Protein AF-A0A224XSD9-F1 (afdb_monomer_lite)

Structure (mmCIF, N/CA/C/O backbone):
data_AF-A0A224XSD9-F1
#
_entry.id   AF-A0A224XSD9-F1
#
loop_
_atom_site.group_PDB
_atom_site.id
_atom_site.type_symbol
_atom_site.label_atom_id
_atom_site.label_alt_id
_atom_site.label_comp_id
_atom_site.label_asym_id
_atom_site.label_entity_id
_atom_site.label_seq_id
_atom_site.pdbx_PDB_ins_code
_atom_site.Cartn_x
_atom_site.Cartn_y
_atom_site.Cartn_z
_atom_site.occupancy
_atom_site.B_iso_or_equiv
_atom_site.auth_seq_id
_atom_site.auth_comp_id
_atom_site.auth_asym_id
_atom_site.auth_atom_id
_atom_site.pdbx_PDB_model_num
ATOM 1 N N . LEU A 1 1 ? 37.427 -5.589 -4.820 1.00 79.06 1 LEU A N 1
ATOM 2 C CA . LEU A 1 1 ? 36.911 -6.414 -5.938 1.00 79.06 1 LEU A CA 1
ATOM 3 C C . LEU A 1 1 ? 35.730 -7.285 -5.504 1.00 79.06 1 LEU A C 1
ATOM 5 O O . LEU A 1 1 ? 34.649 -7.119 -6.045 1.00 79.06 1 LEU A O 1
ATOM 9 N N . THR A 1 2 ? 35.888 -8.133 -4.487 1.00 86.69 2 THR A N 1
ATOM 10 C CA . THR A 1 2 ? 34.833 -9.026 -3.960 1.00 86.69 2 THR A CA 1
ATOM 11 C C . THR A 1 2 ? 33.539 -8.312 -3.550 1.00 86.69 2 THR A C 1
ATOM 13 O O . THR A 1 2 ? 32.458 -8.748 -3.928 1.00 86.69 2 THR A O 1
ATOM 16 N N . PHE A 1 3 ? 33.637 -7.173 -2.859 1.00 86.50 3 PHE A N 1
ATOM 17 C CA . PHE A 1 3 ? 32.471 -6.358 -2.488 1.00 86.50 3 PHE A CA 1
ATOM 18 C C . PHE A 1 3 ? 31.680 -5.855 -3.709 1.00 86.50 3 PHE A C 1
ATOM 20 O O . PHE A 1 3 ? 30.457 -5.902 -3.724 1.00 86.50 3 PHE A O 1
ATOM 27 N N . ILE A 1 4 ? 32.382 -5.436 -4.766 1.00 86.25 4 ILE A N 1
ATOM 28 C CA . ILE A 1 4 ? 31.763 -4.938 -6.002 1.00 86.25 4 ILE A CA 1
ATOM 29 C C . ILE A 1 4 ? 31.018 -6.075 -6.710 1.00 86.25 4 ILE A C 1
ATOM 31 O O . ILE A 1 4 ? 29.876 -5.896 -7.121 1.00 86.25 4 ILE A O 1
ATOM 35 N N . VAL A 1 5 ? 31.631 -7.260 -6.792 1.00 89.44 5 VAL A N 1
ATOM 36 C CA . VAL A 1 5 ? 30.997 -8.457 -7.367 1.00 89.44 5 VAL A CA 1
ATOM 37 C C . VAL A 1 5 ? 29.745 -8.847 -6.576 1.00 89.44 5 VAL A C 1
ATOM 39 O O . VAL A 1 5 ? 28.708 -9.118 -7.176 1.00 89.44 5 VAL A O 1
ATOM 42 N N . PHE A 1 6 ? 29.801 -8.802 -5.242 1.00 87.25 6 PHE A N 1
ATOM 43 C CA . PHE A 1 6 ? 28.643 -9.068 -4.388 1.00 87.25 6 PHE A CA 1
ATOM 44 C C . PHE A 1 6 ? 27.506 -8.062 -4.622 1.00 87.25 6 PHE A C 1
ATOM 46 O O . PHE A 1 6 ? 26.359 -8.468 -4.797 1.00 87.25 6 PHE A O 1
ATOM 53 N N . CYS A 1 7 ? 27.809 -6.761 -4.695 1.00 80.88 7 CYS A N 1
ATOM 54 C CA . CYS A 1 7 ? 26.808 -5.740 -5.005 1.00 80.88 7 CYS A CA 1
ATOM 55 C C . CYS A 1 7 ? 26.169 -5.952 -6.383 1.00 80.88 7 CYS A C 1
ATOM 57 O O . CYS A 1 7 ? 24.955 -5.810 -6.505 1.00 80.88 7 CYS A O 1
ATOM 59 N N . LEU A 1 8 ? 26.954 -6.312 -7.402 1.00 81.94 8 LEU A N 1
ATOM 60 C CA . LEU A 1 8 ? 26.440 -6.568 -8.751 1.00 81.94 8 LEU A CA 1
ATOM 61 C C . LEU A 1 8 ? 25.544 -7.812 -8.803 1.00 81.94 8 LEU A C 1
ATOM 63 O O . LEU A 1 8 ? 24.487 -7.759 -9.425 1.00 81.94 8 LEU A O 1
ATOM 67 N N . LEU A 1 9 ? 25.920 -8.897 -8.118 1.00 83.31 9 LEU A N 1
ATOM 68 C CA . LEU A 1 9 ? 25.098 -10.109 -8.015 1.00 83.31 9 LEU A CA 1
ATOM 69 C C . LEU A 1 9 ? 23.802 -9.863 -7.236 1.00 83.31 9 LEU A C 1
ATOM 71 O O . LEU A 1 9 ? 22.736 -10.333 -7.618 1.00 83.31 9 LEU A O 1
ATOM 75 N N . TRP A 1 10 ? 23.870 -9.089 -6.154 1.00 78.12 10 TRP A N 1
ATOM 76 C CA . TRP A 1 10 ? 22.678 -8.703 -5.405 1.00 78.12 10 TRP A CA 1
ATOM 77 C C . TRP A 1 10 ? 21.728 -7.856 -6.261 1.00 78.12 10 TRP A C 1
ATOM 79 O O . TRP A 1 10 ? 20.516 -8.069 -6.265 1.00 78.12 10 TRP A O 1
ATOM 89 N N . LEU A 1 11 ? 22.280 -6.911 -7.024 1.00 74.38 11 LEU A N 1
ATOM 90 C CA . LEU A 1 11 ? 21.506 -6.042 -7.904 1.00 74.38 11 LEU A CA 1
ATOM 91 C C . LEU A 1 11 ? 20.892 -6.817 -9.080 1.00 74.38 11 LEU A C 1
ATOM 93 O O . LEU A 1 11 ? 19.751 -6.545 -9.446 1.00 74.38 11 LEU A O 1
ATOM 97 N N . SER A 1 12 ? 21.596 -7.809 -9.635 1.00 74.38 12 SER A N 1
ATOM 98 C CA . SER A 1 12 ? 21.053 -8.662 -10.697 1.00 74.38 12 SER A CA 1
ATOM 99 C C . SER A 1 12 ? 19.922 -9.563 -10.196 1.00 74.38 12 SER A C 1
ATOM 101 O O . SER A 1 12 ? 18.905 -9.679 -10.876 1.00 74.38 12 SER A O 1
ATOM 103 N N . LEU A 1 13 ? 20.032 -10.121 -8.987 1.00 73.38 13 LEU A N 1
ATOM 104 C CA . LEU A 1 13 ? 18.954 -10.895 -8.356 1.00 73.38 13 LEU A CA 1
ATOM 105 C C . LEU A 1 13 ? 17.696 -10.049 -8.128 1.00 73.38 13 LEU A C 1
ATOM 107 O O . LEU A 1 13 ? 16.585 -10.501 -8.397 1.00 73.38 13 LEU A O 1
ATOM 111 N N . LEU A 1 14 ? 17.874 -8.803 -7.690 1.00 68.56 14 LEU A N 1
ATOM 112 C CA . LEU A 1 14 ? 16.785 -7.842 -7.530 1.00 68.56 14 LEU A CA 1
ATOM 113 C C . LEU A 1 14 ? 16.088 -7.522 -8.867 1.00 68.56 14 LEU A C 1
ATOM 115 O O . LEU A 1 14 ? 14.863 -7.442 -8.914 1.00 68.56 14 LEU A O 1
ATOM 119 N N . ILE A 1 15 ? 16.850 -7.396 -9.958 1.00 68.31 15 ILE A N 1
ATOM 120 C CA . ILE A 1 15 ? 16.309 -7.169 -11.309 1.00 68.31 15 ILE A CA 1
ATOM 121 C C .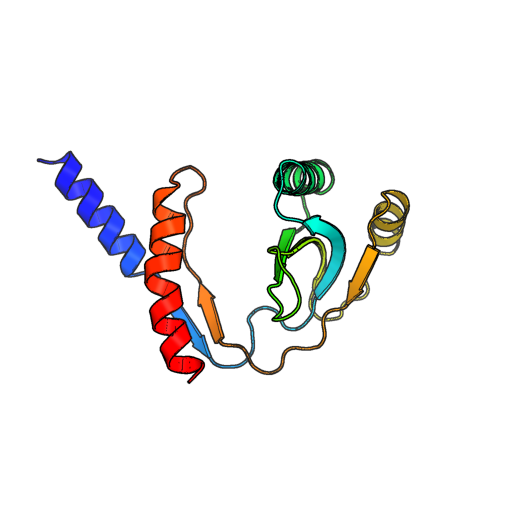 ILE A 1 15 ? 15.584 -8.408 -11.856 1.00 68.31 15 ILE A C 1
ATOM 123 O O . ILE A 1 15 ? 14.646 -8.255 -12.631 1.00 68.31 15 ILE A O 1
ATOM 127 N N . LEU A 1 16 ? 15.995 -9.622 -11.488 1.00 66.12 16 LEU A N 1
ATOM 128 C CA . LEU A 1 16 ? 15.385 -10.859 -11.992 1.00 66.12 16 LEU A CA 1
ATOM 129 C C . LEU A 1 16 ? 14.041 -11.184 -11.326 1.00 66.12 16 LEU A C 1
ATOM 131 O O . LEU A 1 16 ? 13.226 -11.886 -11.917 1.00 66.12 16 LEU A O 1
ATOM 135 N N . TYR A 1 17 ? 13.791 -10.664 -10.123 1.00 67.75 17 TYR A N 1
ATOM 136 C CA . TYR A 1 17 ? 12.601 -10.979 -9.332 1.00 67.75 17 TYR A CA 1
ATOM 137 C C . TYR A 1 17 ? 11.541 -9.871 -9.417 1.00 67.75 17 TYR A C 1
ATOM 139 O O . TYR A 1 17 ? 11.193 -9.238 -8.418 1.00 67.75 17 TYR A O 1
ATOM 147 N N . TYR A 1 18 ? 11.024 -9.608 -10.617 1.00 71.19 18 TYR A N 1
ATOM 148 C CA . TYR A 1 18 ? 9.785 -8.843 -10.769 1.00 71.19 18 TYR A CA 1
ATOM 149 C C . TYR A 1 18 ? 8.844 -9.560 -11.736 1.00 71.19 18 TYR A C 1
ATOM 151 O O . TYR A 1 18 ? 9.255 -10.038 -12.792 1.00 71.19 18 TYR A O 1
ATOM 159 N N . GLU A 1 19 ? 7.564 -9.595 -11.384 1.00 73.56 19 GLU A N 1
ATOM 160 C CA . GLU A 1 19 ? 6.506 -10.172 -12.208 1.00 73.56 19 GLU A CA 1
ATOM 161 C C . GLU A 1 19 ? 5.481 -9.075 -12.505 1.00 73.56 19 GLU A C 1
ATOM 163 O O . GLU A 1 19 ? 5.000 -8.399 -11.589 1.00 73.56 19 GLU A O 1
ATOM 168 N N . ILE A 1 20 ? 5.206 -8.853 -13.794 1.00 78.69 20 ILE A N 1
ATOM 169 C CA . ILE A 1 20 ? 4.130 -7.967 -14.245 1.00 78.69 20 ILE A CA 1
ATOM 170 C C . ILE A 1 20 ? 2.921 -8.845 -14.509 1.00 78.69 20 ILE A C 1
ATOM 172 O O . ILE A 1 20 ? 2.977 -9.739 -15.350 1.00 78.69 20 ILE A O 1
ATOM 176 N N . GLN A 1 21 ? 1.832 -8.554 -13.816 1.00 82.81 21 GLN A N 1
ATOM 177 C CA . GLN A 1 21 ? 0.561 -9.236 -13.989 1.00 82.81 21 GLN A CA 1
ATOM 178 C C . GLN A 1 21 ? -0.465 -8.238 -14.517 1.00 82.81 21 GLN A C 1
ATOM 180 O O . GLN A 1 21 ? -0.574 -7.113 -14.024 1.00 82.81 21 GLN A O 1
ATOM 185 N N . ILE A 1 22 ? -1.198 -8.655 -15.544 1.00 84.75 22 ILE A N 1
ATOM 186 C CA . ILE A 1 22 ? -2.265 -7.883 -16.179 1.00 84.75 22 ILE A CA 1
ATOM 187 C C . ILE A 1 22 ? -3.515 -8.736 -16.095 1.00 84.75 22 ILE A C 1
ATOM 189 O O . ILE A 1 22 ? -3.507 -9.891 -16.522 1.00 84.75 22 ILE A O 1
ATOM 193 N N . GLY A 1 23 ? -4.585 -8.189 -15.534 1.00 85.00 23 GLY A N 1
ATOM 194 C CA . GLY A 1 23 ? -5.801 -8.957 -15.319 1.00 85.00 23 GLY A CA 1
ATOM 195 C C . GLY A 1 23 ? -6.430 -8.640 -13.981 1.00 85.00 23 GLY A C 1
ATOM 196 O O . GLY A 1 23 ? -6.531 -7.477 -13.591 1.00 85.00 23 GLY A O 1
ATOM 197 N N . GLN A 1 24 ? -6.884 -9.684 -13.291 1.00 82.88 24 GLN A N 1
ATOM 198 C CA . GLN A 1 24 ? -7.471 -9.512 -11.972 1.00 82.88 24 GLN A CA 1
ATOM 199 C C . GLN A 1 24 ? -6.400 -9.022 -10.993 1.00 82.88 24 GLN A C 1
ATOM 201 O O . GLN A 1 24 ? -5.337 -9.638 -10.902 1.00 82.88 24 GLN A O 1
ATOM 206 N N . PRO A 1 25 ? -6.660 -7.930 -10.257 1.00 81.75 25 PRO A N 1
ATOM 207 C CA . PRO A 1 25 ? -5.711 -7.446 -9.273 1.00 81.75 25 PRO A CA 1
ATOM 208 C C . PRO A 1 25 ? -5.527 -8.484 -8.157 1.00 81.75 25 PRO A C 1
ATOM 210 O O . PRO A 1 25 ? -6.498 -9.144 -7.774 1.00 81.75 25 PRO A O 1
ATOM 213 N N . PRO A 1 26 ? -4.335 -8.545 -7.536 1.00 75.94 26 PRO A N 1
ATOM 214 C CA . PRO A 1 26 ? -4.119 -9.364 -6.342 1.00 75.94 26 PRO A CA 1
ATOM 215 C C . PRO A 1 26 ? -5.005 -8.923 -5.167 1.00 75.94 26 PRO A C 1
ATOM 217 O O . PRO A 1 26 ? -5.212 -9.676 -4.224 1.00 75.94 26 PRO A O 1
ATOM 220 N N . ILE A 1 27 ? -5.536 -7.696 -5.219 1.00 78.25 27 ILE A N 1
ATOM 221 C CA . ILE A 1 27 ? -6.452 -7.133 -4.233 1.00 78.25 27 ILE A CA 1
ATOM 222 C C . ILE A 1 27 ? -7.679 -6.585 -4.970 1.00 78.25 27 ILE A C 1
ATOM 224 O O . ILE A 1 27 ? -7.585 -5.584 -5.679 1.00 78.25 27 ILE A O 1
ATOM 228 N N . LYS A 1 28 ? -8.840 -7.225 -4.793 1.00 78.12 28 LYS A N 1
ATOM 229 C CA . LYS A 1 28 ? -10.089 -6.848 -5.485 1.00 78.12 28 LYS A CA 1
ATOM 230 C C . LYS A 1 28 ? -10.765 -5.622 -4.876 1.00 78.12 28 LYS A C 1
ATOM 232 O O . LYS A 1 28 ? -11.121 -4.684 -5.586 1.00 78.12 28 LYS A O 1
ATOM 237 N N . GLY A 1 29 ? -10.979 -5.657 -3.562 1.00 83.31 29 GLY A N 1
ATOM 238 C CA . GLY A 1 29 ? -11.695 -4.627 -2.819 1.00 83.31 29 GLY A CA 1
ATOM 239 C C . GLY A 1 29 ? -11.252 -4.601 -1.364 1.00 83.31 29 GLY A C 1
ATOM 240 O O . GLY A 1 29 ? -11.098 -5.650 -0.736 1.00 83.31 29 GLY A O 1
ATOM 241 N N . LEU A 1 30 ? -11.042 -3.395 -0.851 1.00 88.00 30 LEU A N 1
ATOM 242 C CA . LEU A 1 30 ? -10.564 -3.139 0.497 1.00 88.00 30 LEU A CA 1
ATOM 243 C C . LEU A 1 30 ? -11.600 -2.335 1.268 1.00 88.00 30 LEU A C 1
ATOM 245 O O . LEU A 1 30 ? -12.156 -1.355 0.765 1.00 88.00 30 LEU A O 1
ATOM 249 N N . PHE A 1 31 ? -11.809 -2.723 2.519 1.00 90.44 31 PHE A N 1
ATOM 250 C CA . PHE A 1 31 ? -12.448 -1.873 3.507 1.00 90.44 31 PHE A CA 1
ATOM 251 C C . PHE A 1 31 ? -11.348 -1.178 4.305 1.00 90.44 31 PHE A C 1
ATOM 253 O O . PHE A 1 31 ? -10.600 -1.812 5.052 1.00 90.44 31 PHE A O 1
ATOM 260 N N . LEU A 1 32 ? -11.200 0.120 4.076 1.00 91.75 32 LEU A N 1
ATOM 261 C CA . LEU A 1 32 ? -10.104 0.927 4.582 1.00 91.75 32 LEU A CA 1
ATOM 262 C C . LEU A 1 32 ? -10.588 1.852 5.680 1.00 91.75 32 LEU A C 1
ATOM 264 O O . LEU A 1 32 ? -11.662 2.442 5.591 1.00 91.75 32 LEU A O 1
ATOM 268 N N . ALA A 1 33 ? -9.725 2.057 6.660 1.00 92.69 33 ALA A N 1
ATOM 269 C CA . ALA A 1 33 ? -9.833 3.168 7.574 1.00 92.69 33 ALA A CA 1
ATOM 270 C C . ALA A 1 33 ? -8.642 4.091 7.407 1.00 92.69 33 ALA A C 1
ATOM 272 O O . ALA A 1 33 ? -7.499 3.656 7.532 1.00 92.69 33 ALA A O 1
ATOM 273 N N . TYR A 1 34 ? -8.891 5.353 7.098 1.00 91.12 34 TYR A N 1
ATOM 274 C CA . TYR A 1 34 ? -7.866 6.249 6.611 1.00 91.12 34 TYR A CA 1
ATOM 275 C C . TYR A 1 34 ? -7.851 7.586 7.334 1.00 91.12 34 TYR A C 1
ATOM 277 O O . TYR A 1 34 ? -8.855 8.078 7.851 1.00 91.12 34 TYR A O 1
ATOM 285 N N . LYS A 1 35 ? -6.662 8.187 7.320 1.00 89.56 35 LYS A N 1
ATOM 286 C CA . LYS A 1 35 ? -6.451 9.590 7.652 1.00 89.56 35 LYS A CA 1
ATOM 287 C C . LYS A 1 35 ? -5.858 10.297 6.450 1.00 89.56 35 LYS A C 1
ATOM 289 O O . LYS A 1 35 ? -4.799 9.910 5.944 1.00 89.56 35 LYS A O 1
ATOM 294 N N . TYR A 1 36 ? -6.557 11.330 6.004 1.00 85.38 36 TYR A N 1
ATOM 295 C CA . TYR A 1 36 ? -6.117 12.170 4.907 1.00 85.38 36 TYR A CA 1
ATOM 296 C C . TYR A 1 36 ? -4.981 13.103 5.345 1.00 85.38 36 TYR A C 1
ATOM 298 O O . TYR A 1 36 ? -5.014 13.670 6.439 1.00 85.38 36 TYR A O 1
ATOM 306 N N . THR A 1 37 ? -3.961 13.240 4.499 1.00 79.75 37 THR A N 1
ATOM 307 C CA . THR A 1 37 ? -2.767 14.060 4.740 1.00 79.75 37 THR A CA 1
ATOM 308 C C . THR A 1 37 ? -2.219 14.619 3.426 1.00 79.75 37 THR A C 1
ATOM 310 O O . THR A 1 37 ? -2.356 14.005 2.373 1.00 79.75 37 THR A O 1
ATOM 313 N N . TYR A 1 38 ? -1.535 15.757 3.484 1.00 75.00 38 TYR A N 1
ATOM 314 C CA . TYR A 1 38 ? -0.784 16.328 2.361 1.00 75.00 38 TYR A CA 1
ATOM 315 C C . TYR A 1 38 ? 0.720 16.079 2.536 1.00 75.00 38 TYR A C 1
ATOM 317 O O . TYR A 1 38 ? 1.187 15.806 3.649 1.00 75.00 38 TYR A O 1
ATOM 325 N N . PHE A 1 39 ? 1.495 16.156 1.447 1.00 65.06 39 PHE A N 1
ATOM 326 C CA . PHE A 1 39 ? 2.955 16.057 1.523 1.00 65.06 39 PHE A CA 1
ATOM 327 C C . PHE A 1 39 ? 3.523 17.131 2.471 1.00 65.06 39 PHE A C 1
ATOM 329 O O . PHE A 1 39 ? 3.429 18.327 2.211 1.00 65.06 39 PHE A O 1
ATOM 336 N N . GLY A 1 40 ? 4.087 16.695 3.600 1.00 62.22 40 GLY A N 1
ATOM 337 C CA . GLY A 1 40 ? 4.584 17.550 4.681 1.00 62.22 40 GLY A CA 1
ATOM 338 C C . GLY A 1 40 ? 5.095 16.721 5.866 1.00 62.22 40 GLY A C 1
ATOM 339 O O . GLY A 1 40 ? 5.020 15.489 5.845 1.00 62.22 40 GLY A O 1
ATOM 340 N N . ARG A 1 41 ? 5.609 17.370 6.926 1.00 56.44 41 ARG A N 1
ATOM 341 C CA . ARG A 1 41 ? 6.197 16.680 8.105 1.00 56.44 41 ARG A CA 1
ATOM 342 C C . ARG A 1 41 ? 5.250 15.669 8.773 1.00 56.44 41 ARG A C 1
ATOM 344 O O . ARG A 1 41 ? 5.710 14.726 9.408 1.00 56.44 41 ARG A O 1
ATOM 351 N N . THR A 1 42 ? 3.941 15.851 8.637 1.00 60.94 42 THR A N 1
ATOM 352 C CA . THR A 1 42 ? 2.901 15.063 9.311 1.00 60.94 42 THR A CA 1
ATOM 353 C C . THR A 1 42 ? 2.574 13.733 8.627 1.00 60.94 42 THR A C 1
ATOM 355 O O . THR A 1 42 ? 2.088 12.821 9.299 1.00 60.94 42 THR A O 1
ATOM 358 N N . ALA A 1 43 ? 2.870 13.566 7.333 1.00 63.41 43 ALA A N 1
ATOM 359 C CA . ALA A 1 43 ? 2.487 12.366 6.582 1.00 63.41 43 ALA A CA 1
ATOM 360 C C . ALA A 1 43 ? 3.235 11.102 7.052 1.00 63.41 43 ALA A C 1
ATOM 362 O O . ALA A 1 43 ? 2.629 10.046 7.236 1.00 63.41 43 ALA A O 1
ATOM 363 N N . SER A 1 44 ? 4.546 11.208 7.296 1.00 63.88 44 SER A N 1
ATOM 364 C CA . SER A 1 44 ? 5.358 10.095 7.813 1.00 63.88 44 SER A CA 1
ATOM 365 C C . SER A 1 44 ? 5.016 9.755 9.266 1.00 63.88 44 SER A C 1
ATOM 367 O O . SER A 1 44 ? 4.999 8.580 9.639 1.00 63.88 44 SER A O 1
ATOM 369 N N . PHE A 1 45 ? 4.692 10.771 10.071 1.00 65.81 45 PHE A N 1
ATOM 370 C CA . PHE A 1 45 ? 4.277 10.597 11.459 1.00 65.81 45 PHE A CA 1
ATOM 371 C C . PHE A 1 45 ? 2.957 9.826 11.556 1.00 65.81 45 PHE A C 1
ATOM 373 O O . PHE A 1 45 ? 2.867 8.874 12.327 1.00 65.81 45 PHE A O 1
ATOM 380 N N . CYS A 1 46 ? 1.976 10.166 10.713 1.00 76.62 46 CYS A N 1
ATOM 381 C CA . CYS A 1 46 ? 0.695 9.462 10.671 1.00 76.62 46 CYS A CA 1
ATOM 382 C C . CYS A 1 46 ? 0.873 7.980 10.323 1.00 76.62 46 CYS A C 1
ATOM 384 O O . CYS A 1 46 ? 0.322 7.126 11.009 1.00 76.62 46 CYS A O 1
ATOM 386 N N . PHE A 1 47 ? 1.688 7.653 9.315 1.00 81.19 47 PHE A N 1
ATOM 387 C CA . PHE A 1 47 ? 1.919 6.255 8.940 1.00 81.19 47 PHE A CA 1
ATOM 388 C C . PHE A 1 47 ? 2.597 5.455 10.065 1.00 81.19 47 PHE A C 1
ATOM 390 O O . PHE A 1 47 ? 2.175 4.345 10.386 1.00 81.19 47 PHE A O 1
ATOM 397 N N . LYS A 1 48 ? 3.607 6.038 10.725 1.00 83.50 48 LYS A N 1
ATOM 398 C CA . LYS A 1 48 ? 4.282 5.407 11.871 1.00 83.50 48 LYS A CA 1
ATOM 399 C C . LYS A 1 48 ? 3.335 5.216 13.061 1.00 83.50 48 LYS A C 1
ATOM 401 O O . LYS A 1 48 ? 3.411 4.197 13.743 1.00 83.50 48 LYS A O 1
ATOM 406 N N . GLN A 1 49 ? 2.450 6.179 13.307 1.00 85.69 49 GLN A N 1
ATOM 407 C CA . GLN A 1 49 ? 1.448 6.096 14.367 1.00 85.69 49 GLN A CA 1
ATOM 408 C C . GLN A 1 49 ? 0.425 4.991 14.088 1.00 85.69 49 GLN A C 1
ATOM 410 O O . GLN A 1 49 ? 0.125 4.212 14.987 1.00 85.69 49 GLN A O 1
ATOM 415 N N . LEU A 1 50 ? -0.051 4.869 12.845 1.00 87.19 50 LEU A N 1
ATOM 416 C CA . LEU A 1 50 ? -0.934 3.771 12.444 1.00 87.19 50 LEU A CA 1
ATOM 417 C C . LEU A 1 50 ? -0.255 2.412 12.620 1.00 87.19 50 LEU A C 1
ATOM 419 O O . LEU A 1 50 ? -0.859 1.517 13.196 1.00 87.19 50 LEU A O 1
ATOM 423 N N . TYR A 1 51 ? 1.013 2.282 12.223 1.00 86.94 51 TYR A N 1
ATOM 424 C CA . TYR A 1 51 ? 1.781 1.052 12.438 1.00 86.94 51 TYR A CA 1
ATOM 425 C C . TYR A 1 51 ? 1.901 0.680 13.920 1.00 86.94 51 TYR A C 1
ATOM 427 O O . TYR A 1 51 ? 1.767 -0.484 14.282 1.00 86.94 51 TYR A O 1
ATOM 435 N N . LYS A 1 52 ? 2.122 1.669 14.795 1.00 87.56 52 LYS A N 1
ATOM 436 C CA . LYS A 1 52 ? 2.198 1.440 16.243 1.00 87.56 52 LYS A CA 1
ATOM 437 C C . LYS A 1 52 ? 0.846 1.034 16.839 1.00 87.56 52 LYS A C 1
ATOM 439 O O . LYS A 1 52 ? 0.812 0.181 17.718 1.00 87.56 52 LYS A O 1
ATOM 444 N N . ASN A 1 53 ? -0.238 1.656 16.385 1.00 87.38 53 ASN A N 1
ATOM 445 C CA . ASN A 1 53 ? -1.577 1.423 16.925 1.00 87.38 53 ASN A CA 1
ATOM 446 C C . ASN A 1 53 ? -2.210 0.131 16.388 1.00 87.38 53 ASN A C 1
ATOM 448 O O . ASN A 1 53 ? -3.001 -0.493 17.086 1.00 87.38 53 ASN A O 1
ATOM 452 N N . TYR A 1 54 ? -1.847 -0.275 15.169 1.00 88.12 54 TYR A N 1
ATOM 453 C CA . TYR A 1 54 ? -2.433 -1.412 14.462 1.00 88.12 54 TYR A CA 1
ATOM 454 C C . TYR A 1 54 ? -1.345 -2.351 13.900 1.00 88.12 54 TYR A C 1
ATOM 456 O O . TYR A 1 54 ? -1.275 -2.555 12.688 1.00 88.12 54 TYR A O 1
ATOM 464 N N . PRO A 1 55 ? -0.484 -2.944 14.753 1.00 86.31 55 PRO A N 1
ATOM 465 C CA . PRO A 1 55 ? 0.690 -3.707 14.308 1.00 86.31 55 PRO A CA 1
ATOM 466 C C . PRO A 1 55 ? 0.344 -4.993 13.546 1.00 86.31 55 PRO A C 1
ATOM 468 O O . PRO A 1 55 ? 1.125 -5.446 12.717 1.00 86.31 55 PRO A O 1
ATOM 471 N N . ASN A 1 56 ? -0.834 -5.566 13.804 1.00 87.12 56 ASN A N 1
ATOM 472 C CA . ASN A 1 56 ? -1.296 -6.804 13.171 1.00 87.12 56 ASN A CA 1
ATOM 473 C C . ASN A 1 56 ? -2.103 -6.556 11.887 1.00 87.12 56 ASN A C 1
ATOM 475 O O . ASN A 1 56 ? -2.581 -7.503 11.268 1.00 87.12 56 ASN A O 1
ATOM 479 N N . CYS A 1 57 ? -2.305 -5.294 11.505 1.00 86.19 57 CYS A N 1
ATOM 480 C CA . CYS A 1 57 ? -3.113 -4.930 10.347 1.00 86.19 57 CYS A CA 1
ATOM 481 C C . CYS A 1 57 ? -2.221 -4.583 9.157 1.00 86.19 57 CYS A C 1
ATOM 483 O O . CYS A 1 57 ? -1.154 -3.982 9.304 1.00 86.19 57 CYS A O 1
ATOM 485 N N . LYS A 1 58 ? -2.691 -4.899 7.948 1.00 88.81 58 LYS A N 1
ATOM 486 C CA . LYS A 1 58 ? -2.036 -4.419 6.730 1.00 88.81 58 LYS A CA 1
ATOM 487 C C . LYS A 1 58 ? -2.236 -2.907 6.619 1.00 88.81 58 LYS A C 1
ATOM 489 O O . LYS A 1 58 ? -3.321 -2.390 6.888 1.00 88.81 58 LYS A O 1
ATOM 494 N N . LEU A 1 59 ? -1.190 -2.202 6.201 1.00 89.50 59 LEU A N 1
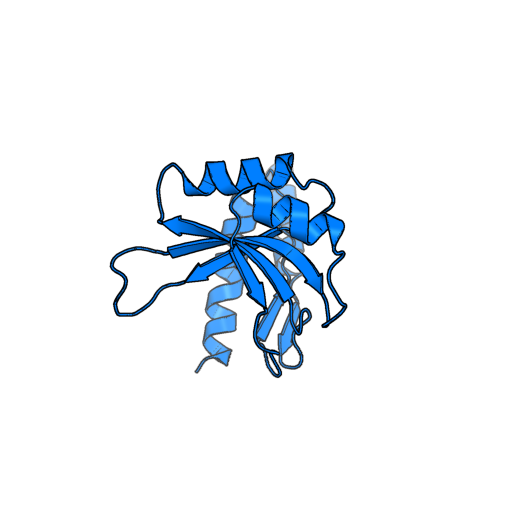ATOM 495 C CA . LEU A 1 59 ? -1.234 -0.762 5.962 1.00 89.50 59 LEU A CA 1
ATOM 496 C C . LEU A 1 59 ? -1.130 -0.473 4.473 1.00 89.50 59 LEU A C 1
ATOM 498 O O . LEU A 1 59 ? -0.302 -1.055 3.772 1.00 89.50 59 LEU A O 1
ATOM 502 N N . VAL A 1 60 ? -1.931 0.479 4.009 1.00 88.94 60 VAL A N 1
ATOM 503 C CA . VAL A 1 60 ? -1.946 0.925 2.616 1.00 88.94 60 VAL A CA 1
ATOM 504 C C . VAL A 1 60 ? -1.760 2.432 2.588 1.00 88.94 60 VAL A C 1
ATOM 506 O O . VAL A 1 60 ? -2.383 3.168 3.349 1.00 88.94 60 VAL A O 1
ATOM 509 N N . LYS A 1 61 ? -0.894 2.909 1.698 1.00 88.19 61 LYS A N 1
ATOM 510 C CA . LYS A 1 61 ? -0.738 4.336 1.428 1.00 88.19 61 LYS A CA 1
ATOM 511 C C . LYS A 1 61 ? -1.270 4.619 0.033 1.00 88.19 61 LYS A C 1
ATOM 513 O O . LYS A 1 61 ? -0.670 4.191 -0.948 1.00 88.19 61 LYS A O 1
ATOM 518 N N . LEU A 1 62 ? -2.388 5.331 -0.040 1.00 86.75 62 LEU A N 1
ATOM 519 C CA . LEU A 1 62 ? -2.945 5.791 -1.305 1.00 86.75 62 LEU A CA 1
ATOM 520 C C . LEU A 1 62 ? -2.321 7.142 -1.632 1.00 86.75 62 LEU A C 1
ATOM 522 O O . LEU A 1 62 ? -2.365 8.054 -0.808 1.00 86.75 62 LEU A O 1
ATOM 526 N N . CYS A 1 63 ? -1.718 7.244 -2.809 1.00 83.50 63 CYS A N 1
ATOM 527 C CA . CYS A 1 63 ? -1.130 8.471 -3.329 1.00 83.50 63 CYS A CA 1
ATOM 528 C C . CYS A 1 63 ? -2.030 8.965 -4.460 1.00 83.50 63 CYS A C 1
ATOM 530 O O . CYS A 1 63 ? -2.280 8.209 -5.398 1.00 83.50 63 CYS A O 1
ATOM 532 N N . TYR A 1 64 ? -2.499 10.205 -4.379 1.00 79.38 64 TYR A N 1
ATOM 533 C CA . TYR A 1 64 ? -3.326 10.808 -5.416 1.00 79.38 64 TYR A CA 1
ATOM 534 C C . TYR A 1 64 ? -2.690 12.108 -5.906 1.00 79.38 64 TYR A C 1
ATOM 536 O O . TYR A 1 64 ? -2.262 12.952 -5.117 1.00 79.38 64 TYR A O 1
ATOM 544 N N . CYS A 1 65 ? -2.627 12.239 -7.229 1.00 75.81 65 CYS A N 1
ATOM 545 C CA . CYS A 1 65 ? -2.244 13.457 -7.925 1.00 75.81 65 CYS A CA 1
ATOM 546 C C . CYS A 1 65 ? -3.359 13.761 -8.925 1.00 75.81 65 CYS A C 1
ATOM 548 O O . CYS A 1 65 ? -3.597 12.967 -9.836 1.00 75.81 65 CYS A O 1
ATOM 550 N N . GLY A 1 66 ? -4.049 14.885 -8.754 1.00 73.44 66 GLY A N 1
ATOM 551 C CA . GLY A 1 66 ? -5.068 15.353 -9.688 1.00 73.44 66 GLY A CA 1
ATOM 552 C C . GLY A 1 66 ? -4.587 16.569 -10.484 1.00 73.44 66 GLY A C 1
ATOM 553 O O . GLY A 1 66 ? -3.740 17.320 -10.006 1.00 73.44 66 GLY A O 1
ATOM 554 N N . PRO A 1 67 ? -5.178 16.855 -11.658 1.00 71.00 67 PRO A N 1
ATOM 555 C CA . PRO A 1 67 ? -4.854 18.061 -12.429 1.00 71.00 67 PRO A CA 1
ATOM 556 C C . PRO A 1 67 ? -5.176 19.362 -11.671 1.00 71.00 67 PRO A C 1
ATOM 558 O O . PRO A 1 67 ? -4.667 20.422 -12.013 1.00 71.00 67 PRO A O 1
ATOM 561 N N . LYS A 1 68 ? -6.028 19.281 -10.639 1.00 73.81 68 LYS A N 1
ATOM 562 C CA . LYS A 1 68 ? -6.427 20.404 -9.780 1.00 73.81 68 LYS A CA 1
ATOM 563 C C . LYS A 1 68 ? -5.638 20.495 -8.468 1.00 73.81 68 LYS A C 1
ATOM 565 O O . LYS A 1 68 ? -5.793 21.483 -7.759 1.00 73.81 68 LYS A O 1
ATOM 570 N N . SER A 1 69 ? -4.836 19.489 -8.113 1.00 67.69 69 SER A N 1
ATOM 571 C CA . SER A 1 69 ? -4.076 19.496 -6.859 1.00 67.69 69 SER A CA 1
ATOM 572 C C . SER A 1 69 ? -2.691 20.095 -7.098 1.00 67.69 69 SER A C 1
ATOM 574 O O . SER A 1 69 ? -1.896 19.534 -7.850 1.00 67.69 69 SER A O 1
ATOM 576 N N . SER A 1 70 ? -2.369 21.200 -6.424 1.00 72.06 70 SER A N 1
ATOM 577 C CA . SER A 1 70 ? -1.024 21.799 -6.434 1.00 72.06 70 SER A CA 1
ATOM 578 C C . SER A 1 70 ? 0.010 20.983 -5.647 1.00 72.06 70 SER A C 1
ATOM 580 O O . SER A 1 70 ? 1.207 21.268 -5.705 1.00 72.06 70 SER A O 1
ATOM 582 N N . HIS A 1 71 ? -0.439 19.980 -4.888 1.00 73.75 71 HIS A N 1
ATOM 583 C CA . HIS A 1 71 ? 0.379 19.166 -3.996 1.00 73.75 71 HIS A CA 1
ATOM 584 C C . HIS A 1 71 ? 0.021 17.689 -4.139 1.00 73.75 71 HIS A C 1
ATOM 586 O O . HIS A 1 71 ? -1.096 17.351 -4.518 1.00 73.75 71 HIS A O 1
ATOM 592 N N . ILE A 1 72 ? 0.970 16.810 -3.809 1.00 78.62 72 ILE A N 1
ATOM 593 C CA . ILE A 1 72 ? 0.707 15.372 -3.755 1.00 78.62 72 ILE A CA 1
ATOM 594 C C . ILE A 1 72 ? -0.072 15.067 -2.476 1.00 78.62 72 ILE A C 1
ATOM 596 O O . ILE A 1 72 ? 0.363 15.404 -1.365 1.00 78.62 72 ILE A O 1
ATOM 600 N N . GLU A 1 73 ? -1.213 14.416 -2.645 1.00 82.69 73 GLU A N 1
ATOM 601 C CA . GLU A 1 73 ? -2.147 14.084 -1.580 1.00 82.69 73 GLU A CA 1
ATOM 602 C C . GLU A 1 73 ? -2.007 12.609 -1.200 1.00 82.69 73 GLU A C 1
ATOM 604 O O . GLU A 1 73 ? -1.731 11.747 -2.044 1.00 82.69 73 GLU A O 1
ATOM 609 N N . TYR A 1 74 ? -2.176 12.304 0.087 1.00 85.19 74 TYR A N 1
ATOM 610 C CA . TYR A 1 74 ? -2.039 10.943 0.592 1.00 85.19 74 TYR A CA 1
ATOM 611 C C . TYR A 1 74 ? -3.123 10.582 1.595 1.00 85.19 74 TYR A C 1
ATOM 613 O O . TYR A 1 74 ? -3.385 11.317 2.547 1.00 85.19 74 TYR A O 1
ATOM 621 N N . ALA A 1 75 ? -3.644 9.367 1.473 1.00 88.19 75 ALA A N 1
ATOM 622 C CA . ALA A 1 75 ? -4.409 8.726 2.530 1.00 88.19 75 ALA A CA 1
ATOM 623 C C . ALA A 1 75 ? -3.580 7.585 3.129 1.00 88.19 75 ALA A C 1
ATOM 625 O O . ALA A 1 75 ? -3.230 6.620 2.443 1.00 88.19 75 ALA A O 1
ATOM 626 N N . ASN A 1 76 ? -3.247 7.702 4.417 1.00 90.19 76 ASN A N 1
ATOM 627 C CA . ASN A 1 76 ? -2.632 6.605 5.162 1.00 90.19 76 ASN A CA 1
ATOM 628 C C . ASN A 1 76 ? -3.755 5.747 5.735 1.00 90.19 76 ASN A C 1
ATOM 630 O O . ASN A 1 76 ? -4.588 6.260 6.484 1.00 90.19 76 ASN A O 1
ATOM 634 N N . CYS A 1 77 ? -3.780 4.475 5.357 1.00 90.81 77 CYS A N 1
ATOM 635 C CA . CYS A 1 77 ? -4.908 3.587 5.575 1.00 90.81 77 CYS A CA 1
ATOM 636 C C . CYS A 1 77 ? -4.490 2.342 6.356 1.00 90.81 77 CYS A C 1
ATOM 638 O O . CYS A 1 77 ? -3.424 1.773 6.119 1.00 90.81 77 CYS A O 1
ATOM 640 N N . VAL A 1 78 ? -5.376 1.892 7.235 1.00 91.75 78 VAL A N 1
ATOM 641 C CA . VAL A 1 78 ? -5.383 0.560 7.835 1.00 91.75 78 VAL A CA 1
ATOM 642 C C . VAL A 1 78 ? -6.404 -0.272 7.070 1.00 91.75 78 VAL A C 1
ATOM 644 O O . VAL A 1 78 ? -7.530 0.179 6.843 1.00 91.75 78 VAL A O 1
ATOM 647 N N . VAL A 1 79 ? -6.016 -1.470 6.648 1.00 90.75 79 VAL A N 1
ATOM 648 C CA . VAL A 1 79 ? -6.942 -2.433 6.049 1.00 90.75 79 VAL A CA 1
ATOM 649 C C . VAL A 1 79 ? -7.723 -3.093 7.174 1.00 90.75 79 VAL A C 1
ATOM 651 O O . VAL A 1 79 ? -7.142 -3.766 8.023 1.00 90.75 79 VAL A O 1
ATOM 654 N N . VAL A 1 80 ? -9.032 -2.872 7.183 1.00 89.31 80 VAL A N 1
ATOM 655 C CA . VAL A 1 80 ? -9.959 -3.452 8.162 1.00 89.31 80 VAL A CA 1
ATOM 656 C C . VAL A 1 80 ? -10.474 -4.802 7.670 1.00 89.31 80 VAL A C 1
ATOM 658 O O . VAL A 1 80 ? -10.674 -5.718 8.458 1.00 89.31 80 VAL A O 1
ATOM 661 N N . SER A 1 81 ? -10.694 -4.927 6.360 1.00 87.19 81 SER A N 1
ATOM 662 C CA . SER A 1 81 ? -11.157 -6.162 5.733 1.00 87.19 81 SER A CA 1
ATOM 663 C C . SER A 1 81 ? -10.764 -6.209 4.255 1.00 87.19 81 SER A C 1
ATOM 665 O O . SER A 1 81 ? -10.700 -5.172 3.584 1.00 87.19 81 SER A O 1
ATOM 667 N N . GLU A 1 82 ? -10.517 -7.416 3.753 1.00 85.12 82 GLU A N 1
ATOM 668 C CA . GLU A 1 82 ? -10.259 -7.714 2.344 1.00 85.12 82 GLU A CA 1
ATOM 669 C C . GLU A 1 82 ? -11.434 -8.518 1.757 1.00 85.12 82 GLU A C 1
ATOM 671 O O . GLU A 1 82 ? -12.188 -9.173 2.473 1.00 85.12 82 GLU A O 1
ATOM 676 N N . GLU A 1 83 ? -11.613 -8.448 0.438 1.00 72.44 83 GLU A N 1
ATOM 677 C CA . GLU A 1 83 ? -12.497 -9.352 -0.324 1.00 72.44 83 GLU A CA 1
ATOM 678 C C . GLU A 1 83 ? -13.997 -9.290 0.012 1.00 72.44 83 GLU A C 1
ATOM 680 O O . GLU A 1 83 ? -14.753 -10.218 -0.261 1.00 72.44 83 GLU A O 1
ATOM 685 N N . GLY A 1 84 ? -14.474 -8.166 0.549 1.00 62.69 84 GLY A N 1
ATOM 686 C CA . GLY A 1 84 ? -15.903 -7.986 0.827 1.00 62.69 84 GLY A CA 1
ATOM 687 C C . GLY A 1 84 ? -16.399 -8.736 2.064 1.00 62.69 84 GLY A C 1
ATOM 688 O O . GLY A 1 84 ? -17.604 -8.730 2.316 1.00 62.69 84 GLY A O 1
ATOM 689 N N . LEU A 1 85 ? -15.489 -9.311 2.856 1.00 69.69 85 LEU A N 1
ATOM 690 C CA . LEU A 1 85 ? -15.791 -9.797 4.197 1.00 69.69 85 LEU A CA 1
ATOM 691 C C . LEU A 1 85 ? -16.272 -8.634 5.074 1.00 69.69 85 LEU A C 1
ATOM 693 O O . LEU A 1 85 ? -15.760 -7.511 4.994 1.00 69.69 85 LEU A O 1
ATOM 697 N N . ILE A 1 86 ? -17.269 -8.905 5.914 1.00 72.50 86 ILE A N 1
ATOM 698 C CA . ILE A 1 86 ? -17.792 -7.922 6.864 1.00 72.50 86 ILE A CA 1
ATOM 699 C C . ILE A 1 86 ? -16.670 -7.605 7.867 1.00 72.50 86 ILE A C 1
ATOM 701 O O . ILE A 1 86 ? -16.115 -8.537 8.451 1.00 72.50 86 ILE A O 1
ATOM 705 N N . PRO A 1 87 ? -16.296 -6.325 8.043 1.00 79.19 87 PRO A N 1
ATOM 706 C CA . PRO A 1 87 ? -15.260 -5.945 8.994 1.00 79.19 87 PRO A CA 1
ATOM 707 C C . PRO A 1 87 ? -15.675 -6.316 10.421 1.00 79.19 87 PRO A C 1
ATOM 709 O O . PRO A 1 87 ? -16.852 -6.216 10.770 1.00 79.19 87 PRO A O 1
ATOM 712 N N . ASP A 1 88 ? -14.707 -6.702 11.255 1.00 83.75 88 ASP A N 1
ATOM 713 C CA . ASP A 1 88 ? -14.952 -6.910 12.684 1.00 83.75 88 ASP A CA 1
ATOM 714 C C . ASP A 1 88 ? -15.497 -5.613 13.302 1.00 83.75 88 ASP A C 1
ATOM 716 O O . ASP A 1 88 ? -14.860 -4.557 13.242 1.00 83.75 88 ASP A O 1
ATOM 720 N N . VAL A 1 89 ? -16.690 -5.701 13.894 1.00 84.56 89 VAL A N 1
ATOM 721 C CA . VAL A 1 89 ? -17.414 -4.568 14.481 1.00 84.56 89 VAL A CA 1
ATOM 722 C C . VAL A 1 89 ? -16.566 -3.874 15.543 1.00 84.56 89 VAL A C 1
ATOM 724 O O . VAL A 1 89 ? -16.503 -2.647 15.569 1.00 84.56 89 VAL A O 1
ATOM 727 N N . ARG A 1 90 ? -15.827 -4.637 16.358 1.00 85.31 90 ARG A N 1
ATOM 728 C CA . ARG A 1 90 ? -14.971 -4.068 17.412 1.00 85.31 90 ARG A CA 1
ATOM 729 C C . ARG A 1 90 ? -13.807 -3.278 16.827 1.00 85.31 90 ARG A C 1
ATOM 731 O O . ARG A 1 90 ? -13.457 -2.209 17.322 1.00 85.31 90 ARG A O 1
ATOM 738 N N . MET A 1 91 ? -13.204 -3.797 15.759 1.00 84.88 91 MET A N 1
ATOM 739 C CA . MET A 1 91 ? -12.135 -3.096 15.053 1.00 84.88 91 MET A CA 1
ATOM 740 C C . MET A 1 91 ? -12.665 -1.808 14.420 1.00 84.88 91 MET A C 1
ATOM 742 O O . MET A 1 91 ? -12.013 -0.769 14.516 1.00 84.88 91 MET A O 1
ATOM 746 N N . LEU A 1 92 ? -13.854 -1.864 13.820 1.00 86.56 92 LEU A N 1
ATOM 747 C CA . LEU A 1 92 ? -14.499 -0.712 13.205 1.00 86.56 92 LEU A CA 1
ATOM 748 C C . LEU A 1 92 ? -14.806 0.392 14.227 1.00 86.56 92 LEU A C 1
ATOM 750 O O . LEU A 1 92 ? -14.496 1.557 13.977 1.00 86.56 92 LEU A O 1
ATOM 754 N N . GLU A 1 93 ? -15.350 0.032 15.389 1.00 88.12 93 GLU A N 1
ATOM 755 C CA . GLU A 1 93 ? -15.620 0.969 16.484 1.00 88.12 93 GLU A CA 1
ATOM 756 C C . GLU A 1 93 ? -14.337 1.635 16.994 1.00 88.12 93 GLU A C 1
ATOM 758 O O . GLU A 1 93 ? -14.273 2.864 17.064 1.00 88.12 93 GLU A O 1
ATOM 763 N N . ASN A 1 94 ? -13.287 0.853 17.268 1.00 88.31 94 ASN A N 1
ATOM 764 C CA . ASN A 1 94 ? -11.993 1.373 17.730 1.00 88.31 94 ASN A CA 1
ATOM 765 C C . ASN A 1 94 ? -11.389 2.373 16.737 1.00 88.31 94 ASN A C 1
ATOM 767 O O . ASN A 1 94 ? -10.874 3.434 17.101 1.00 88.31 94 ASN A O 1
ATOM 771 N N . VAL A 1 95 ? -11.471 2.034 15.455 1.00 88.06 95 VAL A N 1
ATOM 772 C CA . VAL A 1 95 ? -10.982 2.862 14.361 1.00 88.06 95 VAL A CA 1
ATOM 773 C C . VAL A 1 95 ? -11.747 4.186 14.284 1.00 88.06 95 VAL A C 1
ATOM 775 O O . VAL A 1 95 ? -11.117 5.245 14.209 1.00 88.06 95 VAL A O 1
ATOM 778 N N . LEU A 1 96 ? -13.080 4.151 14.349 1.00 88.12 96 LEU A N 1
ATOM 779 C CA . LEU A 1 96 ? -13.918 5.352 14.319 1.00 88.12 96 LEU A CA 1
ATOM 780 C C . LEU A 1 96 ? -13.667 6.243 15.542 1.00 88.12 96 LEU A C 1
ATOM 782 O O . LEU A 1 96 ? -13.500 7.454 15.394 1.00 88.12 96 LEU A O 1
ATOM 786 N N . GLN A 1 97 ? -13.542 5.651 16.734 1.00 89.69 97 GLN A N 1
ATOM 787 C CA . GLN A 1 97 ? -13.196 6.373 17.965 1.00 89.69 97 GLN A CA 1
ATOM 788 C C . GLN A 1 97 ? -11.813 7.036 17.889 1.00 89.69 97 GLN A C 1
ATOM 790 O O . GLN A 1 97 ? -11.603 8.103 18.462 1.00 89.69 97 GLN A O 1
ATOM 795 N N . SER A 1 98 ? -10.876 6.454 17.134 1.00 84.94 98 SER A N 1
ATOM 796 C CA . SER A 1 98 ? -9.556 7.052 16.891 1.00 84.94 98 SER A CA 1
ATOM 797 C C . SER A 1 98 ? -9.565 8.225 15.892 1.00 84.94 98 SER A C 1
ATOM 799 O O . SER A 1 98 ? -8.514 8.812 15.612 1.00 84.94 98 SER A O 1
ATOM 801 N N . GLY A 1 99 ? -10.739 8.585 15.359 1.00 86.25 99 GLY A N 1
ATOM 802 C CA . GLY A 1 99 ? -10.924 9.688 14.415 1.00 86.25 99 GLY A CA 1
ATOM 803 C C . GLY A 1 99 ? -10.517 9.349 12.980 1.00 86.25 99 GLY A C 1
ATOM 804 O O . GLY A 1 99 ? -10.187 10.253 12.209 1.00 86.25 99 GLY A O 1
ATOM 805 N N . LEU A 1 100 ? -10.484 8.061 12.625 1.00 88.94 100 LEU A N 1
ATOM 806 C CA . LEU A 1 100 ? -10.261 7.613 11.251 1.00 88.94 100 LEU A CA 1
ATOM 807 C C . LEU A 1 100 ? -11.578 7.595 10.480 1.00 88.94 100 LEU A C 1
ATOM 809 O O . LEU A 1 100 ? -12.623 7.210 11.002 1.00 88.94 100 LEU A O 1
ATOM 813 N N . THR A 1 101 ? -11.514 7.977 9.210 1.00 91.31 101 THR A N 1
ATOM 814 C CA . THR A 1 101 ? -12.650 7.874 8.293 1.00 91.31 101 THR A CA 1
ATOM 815 C C . THR A 1 101 ? -12.629 6.512 7.620 1.00 91.31 101 THR A C 1
ATOM 817 O O . THR A 1 101 ? -11.564 5.969 7.344 1.00 91.31 101 THR A O 1
ATOM 820 N N . VAL A 1 102 ? -13.797 5.947 7.341 1.00 91.00 102 VAL A N 1
ATOM 821 C CA . VAL A 1 102 ? -13.916 4.625 6.726 1.00 91.00 102 VAL A CA 1
ATOM 822 C C . VAL A 1 102 ? -14.317 4.770 5.264 1.00 91.00 102 VAL A C 1
ATOM 824 O O . VAL A 1 102 ? -15.163 5.592 4.921 1.00 91.00 102 VAL A O 1
ATOM 827 N N . PHE A 1 103 ? -13.704 3.973 4.395 1.00 90.19 103 PHE A N 1
ATOM 828 C CA . PHE A 1 103 ? -13.974 3.965 2.966 1.00 90.19 103 PHE A CA 1
ATOM 829 C C . PHE A 1 103 ? -13.857 2.552 2.405 1.00 90.19 103 PHE A C 1
ATOM 831 O O . PHE A 1 103 ? -12.882 1.846 2.655 1.00 90.19 103 PHE A O 1
ATOM 838 N N . LYS A 1 104 ? -14.839 2.149 1.601 1.00 88.62 104 LYS A N 1
ATOM 839 C CA . LYS A 1 104 ? -14.780 0.908 0.831 1.00 88.62 104 LYS A CA 1
ATOM 840 C C . LYS A 1 104 ? -14.319 1.235 -0.581 1.00 88.62 104 LYS A C 1
ATOM 842 O O . LYS A 1 104 ? -14.969 2.024 -1.266 1.00 88.62 104 LYS A O 1
ATOM 847 N N . THR A 1 105 ? -13.225 0.625 -1.026 1.00 86.38 105 THR A N 1
ATOM 848 C CA . THR A 1 105 ? -12.773 0.805 -2.407 1.00 86.38 105 THR A CA 1
ATOM 849 C C . THR A 1 105 ? -13.777 0.170 -3.372 1.00 86.38 105 THR A C 1
ATOM 851 O O . THR A 1 105 ? -14.382 -0.858 -3.040 1.00 86.38 105 THR A O 1
ATOM 854 N N . PRO A 1 106 ? -13.949 0.731 -4.582 1.00 84.62 106 PRO A N 1
ATOM 855 C CA . PRO A 1 106 ? -14.697 0.047 -5.628 1.00 84.62 106 PRO A CA 1
ATOM 856 C C . PRO A 1 106 ? -14.031 -1.296 -5.956 1.00 84.62 106 PRO A C 1
ATOM 858 O O . PRO A 1 106 ? -12.828 -1.473 -5.745 1.00 84.62 106 PRO A O 1
ATOM 861 N N . SER A 1 107 ? -14.812 -2.246 -6.471 1.00 80.12 107 SER A N 1
ATOM 862 C CA . SER A 1 107 ? -14.270 -3.504 -6.980 1.00 80.12 107 SER A CA 1
ATOM 863 C C . SER A 1 107 ? -13.454 -3.231 -8.238 1.00 80.12 107 SER A C 1
ATOM 865 O O . SER A 1 107 ? -13.999 -2.759 -9.239 1.00 80.12 107 SER A O 1
ATOM 867 N N . ILE A 1 108 ? -12.163 -3.541 -8.196 1.00 81.06 108 ILE A N 1
ATOM 868 C CA . ILE A 1 108 ? -11.278 -3.393 -9.349 1.00 81.06 108 ILE A CA 1
ATOM 869 C C . ILE A 1 108 ? -11.345 -4.694 -10.155 1.00 81.06 108 ILE A C 1
ATOM 871 O O . ILE A 1 108 ? -10.960 -5.756 -9.669 1.00 81.06 108 ILE A O 1
ATOM 875 N N . SER A 1 109 ? -11.874 -4.623 -11.377 1.00 82.00 109 SER A N 1
ATOM 876 C CA . SER A 1 109 ? -11.988 -5.779 -12.280 1.00 82.00 109 SER A CA 1
ATOM 877 C C . SER A 1 109 ? -10.699 -6.048 -13.054 1.00 82.00 109 SER A C 1
ATOM 879 O O . SER A 1 109 ? -10.385 -7.203 -13.340 1.00 82.00 109 SER A O 1
ATOM 881 N N . HIS A 1 110 ? -9.959 -4.987 -13.380 1.00 84.69 110 HIS A N 1
ATOM 882 C CA . HIS A 1 110 ? -8.740 -5.056 -14.168 1.00 84.69 110 HIS A CA 1
ATOM 883 C C . HIS A 1 110 ? -7.684 -4.101 -13.610 1.00 84.69 110 HIS A C 1
ATOM 885 O O . HIS A 1 110 ? -7.970 -2.926 -13.375 1.00 84.69 110 HIS A O 1
ATOM 891 N N . ALA A 1 111 ? -6.472 -4.605 -13.399 1.00 85.00 111 ALA A N 1
ATOM 892 C CA . ALA A 1 111 ? -5.328 -3.813 -12.980 1.00 85.00 111 ALA A CA 1
ATOM 893 C C . ALA A 1 111 ? -4.043 -4.333 -13.620 1.00 85.00 111 ALA A C 1
ATOM 895 O O . ALA A 1 111 ? -3.906 -5.521 -13.917 1.00 85.00 111 ALA A O 1
ATOM 896 N N . ILE A 1 112 ? -3.086 -3.423 -13.773 1.00 84.62 112 ILE A N 1
ATOM 897 C CA . ILE A 1 112 ? -1.695 -3.766 -14.041 1.00 84.62 112 ILE A CA 1
ATOM 898 C C . ILE A 1 112 ? -0.987 -3.733 -12.689 1.00 84.62 112 ILE A C 1
ATOM 900 O O . ILE A 1 112 ? -0.877 -2.675 -12.064 1.00 84.62 112 ILE A O 1
ATOM 904 N N . SER A 1 113 ? -0.537 -4.890 -12.220 1.00 83.38 113 SER A N 1
ATOM 905 C CA . SER A 1 113 ? 0.190 -5.023 -10.961 1.00 83.38 113 SER A CA 1
ATOM 906 C C . SER A 1 113 ? 1.629 -5.445 -11.208 1.00 83.38 113 SER A C 1
ATOM 908 O O . SER A 1 113 ? 1.914 -6.287 -12.056 1.00 83.38 113 SER A O 1
ATOM 910 N N . LEU A 1 114 ? 2.538 -4.861 -10.433 1.00 83.94 114 LEU A N 1
ATOM 911 C CA . LEU A 1 114 ? 3.943 -5.238 -10.400 1.00 83.94 114 LEU A CA 1
ATOM 912 C C . LEU A 1 114 ? 4.341 -5.472 -8.947 1.00 83.94 114 LEU A C 1
ATOM 914 O O . LEU A 1 114 ? 4.142 -4.603 -8.093 1.00 83.94 114 LEU A O 1
ATOM 918 N N . CYS A 1 115 ? 4.925 -6.635 -8.681 1.00 80.00 115 CYS A N 1
ATOM 919 C CA . CYS A 1 115 ? 5.476 -6.975 -7.376 1.00 80.00 115 CYS A CA 1
ATOM 920 C C . CYS A 1 115 ? 7.000 -6.872 -7.415 1.00 80.00 115 CYS A C 1
ATOM 922 O O . CYS A 1 115 ? 7.639 -7.382 -8.334 1.00 80.00 115 CYS A O 1
ATOM 924 N N . TYR A 1 116 ? 7.576 -6.201 -6.415 1.00 78.06 116 TYR A N 1
ATOM 925 C CA . TYR A 1 116 ? 9.018 -6.002 -6.313 1.00 78.06 116 TYR A CA 1
ATOM 926 C C . TYR A 1 116 ? 9.495 -6.180 -4.864 1.00 78.06 116 TYR A C 1
ATOM 928 O O . TYR A 1 116 ? 8.919 -5.560 -3.962 1.00 78.06 116 TYR A O 1
ATOM 936 N N . PRO A 1 117 ? 10.547 -6.977 -4.605 1.00 77.62 117 PRO A N 1
ATOM 937 C CA . PRO A 1 117 ? 11.081 -7.151 -3.262 1.00 77.62 117 PRO A CA 1
ATOM 938 C C . PRO A 1 117 ? 11.804 -5.879 -2.796 1.00 77.62 117 PRO A C 1
ATOM 940 O O . PRO A 1 117 ? 12.821 -5.468 -3.353 1.00 77.62 117 PRO A O 1
ATOM 943 N N . ILE A 1 118 ? 11.288 -5.245 -1.742 1.00 76.25 118 ILE A N 1
ATOM 944 C CA . ILE A 1 118 ? 11.906 -4.065 -1.125 1.00 76.25 118 ILE A CA 1
ATOM 945 C C . ILE A 1 118 ? 12.554 -4.474 0.190 1.00 76.25 118 ILE A C 1
ATOM 947 O O . ILE A 1 118 ? 11.880 -4.916 1.119 1.00 76.25 118 ILE A O 1
ATOM 951 N N . THR A 1 119 ? 13.861 -4.247 0.305 1.00 78.25 119 THR A N 1
ATOM 952 C CA . THR A 1 119 ? 14.578 -4.404 1.570 1.00 78.25 119 THR A CA 1
ATOM 953 C C . THR A 1 119 ? 14.446 -3.113 2.390 1.00 78.25 119 THR A C 1
ATOM 955 O O . THR A 1 119 ? 14.960 -2.075 1.963 1.00 78.25 119 THR A O 1
ATOM 958 N N . PRO A 1 120 ? 13.791 -3.122 3.571 1.00 69.69 120 PRO A N 1
ATOM 959 C CA . PRO A 1 120 ? 13.433 -1.894 4.291 1.00 69.69 120 PRO A CA 1
ATOM 960 C C . PRO A 1 120 ? 14.618 -0.998 4.671 1.00 69.69 120 PRO A C 1
ATOM 962 O O . PRO A 1 120 ? 14.471 0.223 4.676 1.00 69.69 120 PRO A O 1
ATOM 965 N N . TRP A 1 121 ? 15.776 -1.593 4.973 1.00 77.06 121 TRP A N 1
ATOM 966 C CA . TRP A 1 121 ? 17.003 -0.889 5.367 1.00 77.06 121 TRP A CA 1
ATOM 967 C C . TRP A 1 121 ? 17.879 -0.444 4.186 1.00 77.06 121 TRP A C 1
ATOM 969 O O . TRP A 1 121 ? 18.859 0.267 4.392 1.00 77.06 121 TRP A O 1
ATOM 979 N N . ILE A 1 122 ? 17.536 -0.812 2.946 1.00 79.38 122 ILE A N 1
ATOM 980 C CA . ILE A 1 122 ? 18.283 -0.419 1.744 1.00 79.38 122 ILE A CA 1
ATOM 981 C C . ILE A 1 122 ? 17.415 0.526 0.920 1.00 79.38 122 ILE A C 1
ATOM 983 O O . ILE A 1 122 ? 16.650 0.092 0.057 1.00 79.38 122 ILE A O 1
ATOM 987 N N . SER A 1 123 ? 17.557 1.835 1.140 1.00 76.31 123 SER A N 1
ATOM 988 C CA . SER A 1 123 ? 16.811 2.860 0.391 1.00 76.31 123 SER A CA 1
ATOM 989 C C . SER A 1 123 ? 16.962 2.720 -1.128 1.00 76.31 123 SER A C 1
ATOM 991 O O . SER A 1 123 ? 16.003 2.958 -1.859 1.00 76.31 123 SER A O 1
ATOM 993 N N . ALA A 1 124 ? 18.131 2.276 -1.606 1.00 77.81 124 ALA A N 1
ATOM 994 C CA . ALA A 1 124 ? 18.387 2.038 -3.027 1.00 77.81 124 ALA A CA 1
ATOM 995 C C . ALA A 1 124 ? 17.435 0.998 -3.648 1.00 77.81 124 ALA A C 1
ATOM 997 O O . ALA A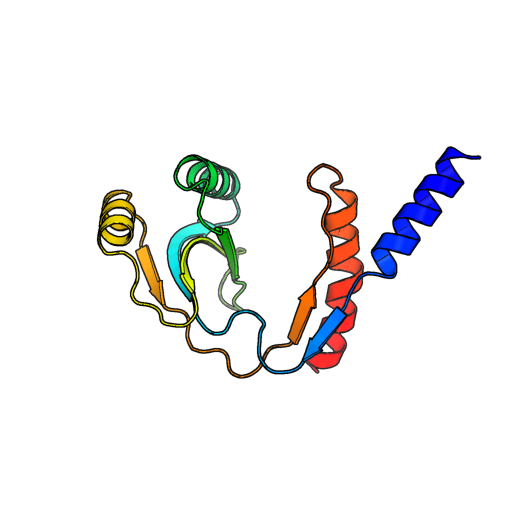 1 124 ? 17.065 1.148 -4.807 1.00 77.81 124 ALA A O 1
ATOM 998 N N . SER A 1 125 ? 16.963 0.003 -2.881 1.00 80.12 125 SER A N 1
ATOM 999 C CA . SER A 1 125 ? 16.012 -1.002 -3.383 1.00 80.12 125 SER A CA 1
ATOM 1000 C C . SER A 1 125 ? 14.673 -0.383 -3.800 1.00 80.12 125 SER A C 1
ATOM 1002 O O . SER A 1 125 ? 14.098 -0.790 -4.804 1.00 80.12 125 SER A O 1
ATOM 1004 N N . ARG A 1 126 ? 14.211 0.663 -3.096 1.00 79.88 126 ARG A N 1
ATOM 1005 C CA . ARG A 1 126 ? 12.979 1.397 -3.438 1.00 79.88 126 ARG A CA 1
ATOM 1006 C C . ARG A 1 126 ? 13.137 2.203 -4.720 1.00 79.88 126 ARG A C 1
ATOM 1008 O O . ARG 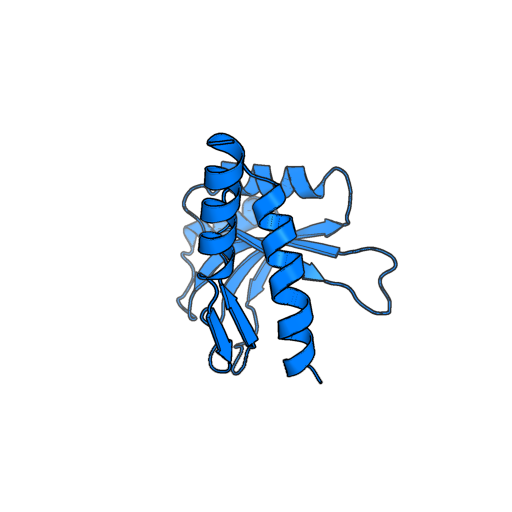A 1 126 ? 12.259 2.173 -5.573 1.00 79.88 126 ARG A O 1
ATOM 1015 N N . TRP A 1 127 ? 14.254 2.918 -4.851 1.00 81.75 127 TRP A N 1
ATOM 1016 C CA . TRP A 1 127 ? 14.541 3.709 -6.049 1.00 81.75 127 TRP A CA 1
ATOM 1017 C C . TRP A 1 127 ? 14.680 2.826 -7.281 1.00 81.75 127 TRP A C 1
ATOM 1019 O O . TRP A 1 127 ? 14.132 3.149 -8.330 1.00 81.75 127 TRP A O 1
ATOM 1029 N N . LEU A 1 128 ? 15.349 1.686 -7.132 1.00 81.44 128 LEU A N 1
ATOM 1030 C CA . LEU A 1 128 ? 15.522 0.721 -8.207 1.00 81.44 128 LEU A CA 1
ATOM 1031 C C . LEU A 1 128 ? 14.184 0.080 -8.606 1.00 81.44 128 LEU A C 1
ATOM 1033 O O . LEU A 1 128 ? 13.893 -0.009 -9.795 1.00 81.44 128 LEU A O 1
ATOM 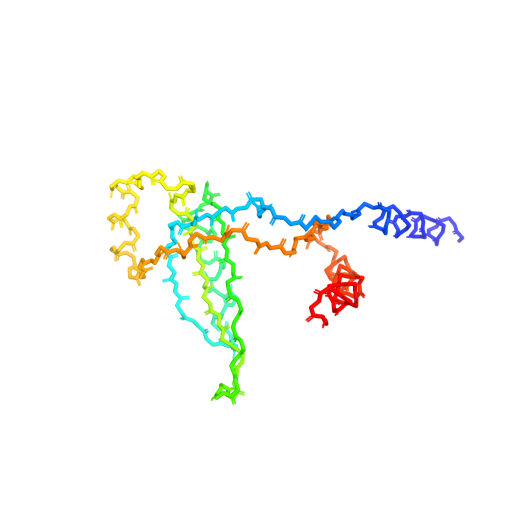1037 N N . ALA A 1 129 ? 13.321 -0.243 -7.633 1.00 81.69 129 ALA A N 1
ATOM 1038 C CA . ALA A 1 129 ? 11.955 -0.694 -7.900 1.00 81.69 129 ALA A CA 1
ATOM 1039 C C . ALA A 1 129 ? 11.174 0.326 -8.745 1.00 81.69 129 ALA A C 1
ATOM 1041 O O . ALA A 1 129 ? 10.582 -0.038 -9.756 1.00 81.69 129 ALA A O 1
ATOM 1042 N N . ILE A 1 130 ? 11.214 1.613 -8.376 1.00 82.94 130 ILE A N 1
ATOM 1043 C CA . ILE A 1 130 ? 10.535 2.690 -9.116 1.00 82.94 130 ILE A CA 1
ATOM 1044 C C . ILE A 1 130 ? 11.111 2.823 -10.531 1.00 82.94 130 ILE A C 1
ATOM 1046 O O . ILE A 1 130 ? 10.350 2.832 -11.499 1.00 82.94 130 ILE A O 1
ATOM 1050 N N . ALA A 1 131 ? 12.439 2.887 -10.652 1.00 83.12 131 ALA A N 1
ATOM 1051 C CA . ALA A 1 131 ? 13.132 3.070 -11.925 1.00 83.12 131 ALA A CA 1
ATOM 1052 C C . ALA A 1 131 ? 12.875 1.921 -12.913 1.00 83.12 131 ALA A C 1
ATOM 1054 O O . ALA A 1 131 ? 12.809 2.157 -14.116 1.00 83.12 131 ALA A O 1
ATOM 1055 N N . LEU A 1 132 ? 12.697 0.692 -12.422 1.00 80.50 132 LEU A N 1
ATOM 1056 C CA . LEU A 1 132 ? 12.381 -0.468 -13.258 1.00 80.50 132 LEU A CA 1
ATOM 1057 C C . LEU A 1 132 ? 10.884 -0.607 -13.547 1.00 80.50 132 LEU A C 1
ATOM 1059 O O . LEU A 1 132 ? 10.515 -1.006 -14.653 1.00 80.50 132 LEU A O 1
ATOM 1063 N N . ALA A 1 133 ? 10.028 -0.313 -12.566 1.00 79.81 133 ALA A N 1
ATOM 1064 C CA . ALA A 1 133 ? 8.590 -0.525 -12.670 1.00 79.81 133 ALA A CA 1
ATOM 1065 C C . ALA A 1 133 ? 7.912 0.512 -13.569 1.00 79.81 133 ALA A C 1
ATOM 1067 O O . ALA A 1 133 ? 7.156 0.146 -14.467 1.00 79.81 133 ALA A O 1
ATOM 1068 N N . TYR A 1 134 ? 8.190 1.801 -13.360 1.00 81.69 134 TYR A N 1
ATOM 1069 C CA . TYR A 1 134 ? 7.441 2.886 -14.003 1.00 81.69 134 TYR A CA 1
ATOM 1070 C C . TYR A 1 134 ? 7.551 2.891 -15.534 1.00 81.69 134 TYR A C 1
ATOM 1072 O O . TYR A 1 134 ? 6.506 2.958 -16.182 1.00 81.69 134 TYR A O 1
ATOM 1080 N N . PRO A 1 135 ? 8.747 2.761 -16.145 1.00 83.00 135 PRO A N 1
ATOM 1081 C CA . PRO A 1 135 ? 8.859 2.718 -17.603 1.00 83.00 135 PRO A CA 1
ATOM 1082 C C . PRO A 1 135 ? 8.094 1.546 -18.224 1.00 83.00 135 PRO A C 1
ATOM 1084 O O . PRO A 1 135 ? 7.532 1.676 -19.308 1.00 83.00 135 PRO A O 1
ATOM 1087 N N . LYS A 1 136 ? 8.037 0.406 -17.526 1.00 78.81 136 LYS A N 1
ATOM 1088 C CA . LYS A 1 136 ? 7.319 -0.783 -17.996 1.00 78.81 136 LYS A CA 1
ATOM 1089 C C . LYS A 1 136 ? 5.815 -0.612 -17.868 1.00 78.81 136 LYS A C 1
ATOM 1091 O O . LYS A 1 136 ? 5.101 -0.896 -18.819 1.00 78.81 136 LYS A O 1
ATOM 1096 N N . LEU A 1 137 ? 5.341 -0.097 -16.732 1.00 80.69 137 LEU A N 1
ATOM 1097 C CA . LEU A 1 137 ? 3.928 0.235 -16.538 1.00 80.69 137 LEU A CA 1
ATOM 1098 C C . LEU A 1 137 ? 3.448 1.244 -17.589 1.00 80.69 137 LEU A C 1
ATOM 1100 O O . LEU A 1 137 ? 2.358 1.084 -18.126 1.00 80.69 137 LEU A O 1
ATOM 1104 N N . PHE A 1 138 ? 4.282 2.227 -17.944 1.00 82.75 138 PHE A N 1
ATOM 1105 C CA . PHE A 1 138 ? 3.953 3.226 -18.961 1.00 82.75 138 PHE A CA 1
ATOM 1106 C C . PHE A 1 138 ? 3.653 2.614 -20.338 1.00 82.75 138 PHE A C 1
ATOM 1108 O O . PHE A 1 138 ? 2.788 3.118 -21.048 1.00 82.75 138 PHE A O 1
ATOM 1115 N N . HIS A 1 139 ? 4.301 1.502 -20.699 1.00 80.81 139 HIS A N 1
ATOM 1116 C CA . HIS A 1 139 ? 4.018 0.802 -21.955 1.00 80.81 139 HIS A CA 1
ATOM 1117 C C . HIS A 1 139 ? 2.595 0.218 -22.006 1.00 80.81 139 HIS A C 1
ATOM 1119 O O . HIS A 1 139 ? 2.036 0.076 -23.086 1.00 80.81 139 HIS A O 1
ATOM 1125 N N . TYR A 1 140 ? 2.005 -0.121 -20.858 1.00 76.00 140 TYR A N 1
ATOM 1126 C CA . TYR A 1 140 ? 0.675 -0.736 -20.772 1.00 76.00 140 TYR A CA 1
ATOM 1127 C C . TYR A 1 140 ? -0.462 0.268 -20.551 1.00 76.00 140 TYR A C 1
ATOM 1129 O O . TYR A 1 140 ? -1.627 -0.097 -20.662 1.00 76.00 140 TYR A O 1
ATOM 1137 N N . VAL A 1 141 ? -0.135 1.512 -20.194 1.00 73.62 141 VAL A N 1
ATOM 1138 C CA . VAL A 1 141 ? -1.114 2.600 -20.007 1.00 73.62 141 VAL A CA 1
ATOM 1139 C C . VAL A 1 141 ? -1.385 3.346 -21.323 1.00 73.62 141 VAL A C 1
ATOM 1141 O O . VAL A 1 141 ? -2.331 4.127 -21.400 1.00 73.62 141 VAL A O 1
ATOM 1144 N N . ARG A 1 142 ? -0.555 3.118 -22.346 1.00 56.25 142 ARG A N 1
ATOM 1145 C CA . ARG A 1 142 ? -0.684 3.713 -23.677 1.00 56.25 142 ARG A CA 1
ATOM 1146 C C . ARG A 1 142 ? -1.682 2.950 -24.538 1.00 56.25 142 ARG A C 1
ATOM 1148 O O . ARG A 1 142 ? -2.419 3.642 -25.271 1.00 56.25 142 ARG A O 1
#

Organism: NCBI:txid156445

Sequence (142 aa):
LTFIVFCLLWLSLLILYYEIQIGQPPIKGLFLAYKYTYFGRTASFCFKQLYKNYPNCKLVKLCYCGPKSSHIEYANCVVVSEEGLIPDVRMLENVLQSGLTVFKTPSISHAISLCYPITPWISASRWLAIALAYPKLFHYVR

pLDDT: mean 80.86, std 7.8, range [56.25, 92.69]

Secondary structure (DSSP, 8-state):
-HHHHHHHHHHHHHHH--EEEEES-S---EEEEEEEEESSHHHHHHHHHHHHH-TTS-EEEEEE--TT-SS-EEEEEEEEEETTPPPPHHHHHHHHHTT-EEEEPPP-S-EEEEE----TT-HHHHHHHHHHHHHHHHHHH-

Radius of gyration: 17.98 Å; chains: 1; bounding box: 55×33×42 Å

Foldseek 3Di:
DVVVVVVVVVVVVQVVPKDKDKWADPFFKFWKWWDKDFPDPVPVVVLVVCCVVCVPWDWDKDWDDDPPDPTIIIITITGQDTDPPDGDPV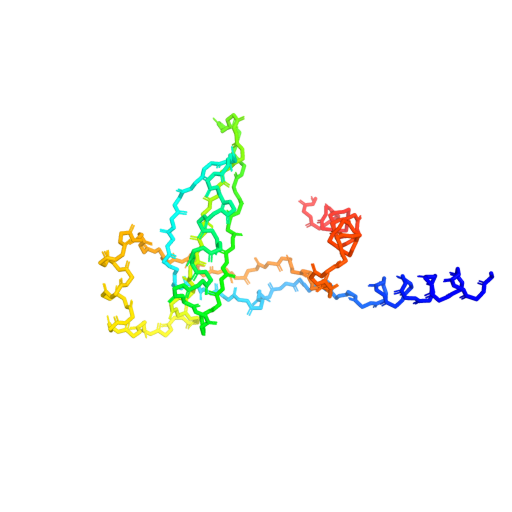VVVVSVVVVTDIDMDHGDGIDTDMDGDDDPPDPVSVVSCCVSPVVVVVVVVD